Protein AF-A0A520IIY2-F1 (afdb_monomer)

Sequence (172 aa):
MENFNKNSLKAAVAKYGPLHSDGKTDAEVKAELAKDERGFTAEQIDEIYAAIVTPEVEDPKQEQPQGSETPDWVQTLLDSNAAVLESNQQVVEALEDLKSFADERSTSQSNSGELKVEVQLIDEDEDYEVAPGKSFRDPLDFTKEYTEGDDVTHLGVIKLQSLLNSGLIVES

Structure (mmCIF, N/CA/C/O backbone):
data_AF-A0A520IIY2-F1
#
_entry.id   AF-A0A520IIY2-F1
#
loop_
_atom_site.group_PDB
_atom_site.id
_atom_site.type_symbol
_atom_site.label_atom_id
_atom_site.label_alt_id
_atom_site.label_comp_id
_atom_site.label_asym_id
_atom_site.label_entity_id
_atom_site.label_seq_id
_atom_site.pdbx_PDB_ins_code
_atom_site.Cartn_x
_atom_site.Cartn_y
_atom_site.Cartn_z
_atom_site.occupancy
_atom_site.B_iso_or_equiv
_atom_site.auth_seq_id
_atom_site.auth_comp_id
_atom_site.auth_asym_id
_atom_site.auth_atom_id
_atom_site.pdbx_PDB_model_num
ATOM 1 N N . MET A 1 1 ? 34.110 0.101 -49.193 1.00 46.69 1 MET A N 1
ATOM 2 C CA . MET A 1 1 ? 33.128 0.292 -48.113 1.00 46.69 1 MET A CA 1
ATOM 3 C C . MET A 1 1 ? 31.875 0.812 -48.775 1.00 46.69 1 MET A C 1
ATOM 5 O O . MET A 1 1 ? 31.871 1.945 -49.242 1.00 46.69 1 MET A O 1
ATOM 9 N N . GLU A 1 2 ? 30.898 -0.064 -48.987 1.00 48.69 2 GLU A N 1
ATOM 10 C CA . GLU A 1 2 ? 29.601 0.350 -49.515 1.00 48.69 2 GLU A CA 1
ATOM 11 C C . GLU A 1 2 ? 28.935 1.228 -48.460 1.00 48.69 2 GLU A C 1
ATOM 13 O O . GLU A 1 2 ? 28.815 0.831 -47.306 1.00 48.69 2 GLU A O 1
ATOM 18 N N . ASN A 1 3 ? 28.571 2.450 -48.847 1.00 52.53 3 ASN A N 1
ATOM 19 C CA . ASN A 1 3 ? 27.834 3.362 -47.988 1.00 52.53 3 ASN A CA 1
ATOM 20 C C . ASN A 1 3 ? 26.483 2.722 -47.670 1.00 52.53 3 ASN A C 1
ATOM 22 O O . ASN A 1 3 ? 25.561 2.776 -48.489 1.00 52.53 3 ASN A O 1
ATOM 26 N N . PHE A 1 4 ? 26.376 2.100 -46.498 1.00 64.44 4 PHE A N 1
ATOM 27 C CA . PHE A 1 4 ? 25.103 1.656 -45.970 1.00 64.44 4 PHE A CA 1
ATOM 28 C C . PHE A 1 4 ? 24.199 2.886 -45.861 1.00 64.44 4 PHE A C 1
ATOM 30 O O . PHE A 1 4 ? 24.488 3.855 -45.160 1.00 64.44 4 PHE A O 1
ATOM 37 N N . ASN A 1 5 ? 23.158 2.922 -46.690 1.00 71.44 5 ASN A N 1
ATOM 38 C CA . ASN A 1 5 ? 22.312 4.099 -46.795 1.00 71.44 5 ASN A CA 1
ATOM 39 C C . ASN A 1 5 ? 21.520 4.249 -45.490 1.00 71.44 5 ASN A C 1
ATOM 41 O O . ASN A 1 5 ? 20.848 3.306 -45.073 1.00 71.44 5 ASN A O 1
ATOM 45 N N . LYS A 1 6 ? 21.523 5.446 -44.893 1.00 68.56 6 LYS A N 1
ATOM 46 C CA . LYS A 1 6 ? 20.726 5.783 -43.700 1.00 68.56 6 LYS A CA 1
ATOM 47 C C . LYS A 1 6 ? 19.247 5.395 -43.839 1.00 68.56 6 LYS A C 1
ATOM 49 O O . LYS A 1 6 ? 18.603 5.008 -42.868 1.00 68.56 6 LYS A O 1
ATOM 54 N N . ASN A 1 7 ? 18.711 5.428 -45.060 1.00 71.12 7 ASN A N 1
ATOM 55 C CA . ASN A 1 7 ? 17.344 4.983 -45.338 1.00 71.12 7 ASN A CA 1
ATOM 56 C C . ASN A 1 7 ? 17.162 3.463 -45.169 1.00 71.12 7 ASN A C 1
ATOM 58 O O . ASN A 1 7 ? 16.102 3.018 -44.730 1.00 71.12 7 ASN A O 1
ATOM 62 N N . SER A 1 8 ? 18.183 2.667 -45.494 1.00 74.44 8 SER A N 1
ATOM 63 C CA . SER A 1 8 ? 18.189 1.215 -45.291 1.00 74.44 8 SER A CA 1
ATOM 64 C C . SER A 1 8 ? 18.313 0.859 -43.811 1.00 74.44 8 SER A C 1
ATOM 66 O O . SER A 1 8 ? 17.563 -0.008 -43.362 1.00 74.44 8 SER A O 1
ATOM 68 N N . LEU A 1 9 ? 19.164 1.576 -43.060 1.00 76.38 9 LEU A N 1
ATOM 69 C CA . LEU A 1 9 ? 19.280 1.465 -41.599 1.00 76.38 9 LEU A CA 1
ATOM 70 C C . LEU A 1 9 ? 17.924 1.720 -40.939 1.00 76.38 9 LEU A C 1
ATOM 72 O O . LEU A 1 9 ? 17.380 0.849 -40.272 1.00 76.38 9 LEU A O 1
ATOM 76 N N . LYS A 1 10 ? 17.310 2.874 -41.221 1.00 74.44 10 LYS A N 1
ATOM 77 C CA . LYS A 1 10 ? 16.026 3.272 -40.629 1.00 74.44 10 LYS A CA 1
ATOM 78 C C . LYS A 1 10 ? 14.889 2.304 -40.962 1.00 74.44 10 LYS A C 1
ATOM 80 O O . LYS A 1 10 ? 14.068 1.999 -40.102 1.00 74.44 10 LYS A O 1
ATOM 85 N N . ALA A 1 11 ? 14.839 1.800 -42.196 1.00 78.06 11 ALA A N 1
ATOM 86 C CA . ALA A 1 11 ? 13.840 0.814 -42.602 1.00 78.06 11 ALA A CA 1
ATOM 87 C C . ALA A 1 11 ? 14.026 -0.535 -41.887 1.00 78.06 11 ALA A C 1
ATOM 89 O O . ALA A 1 11 ? 13.039 -1.169 -41.521 1.00 78.06 11 ALA A O 1
ATOM 90 N N . ALA A 1 12 ? 15.273 -0.968 -41.681 1.00 77.50 12 ALA A N 1
ATOM 91 C CA . ALA A 1 12 ? 15.566 -2.188 -40.940 1.00 77.50 12 ALA A CA 1
ATOM 92 C C . ALA A 1 12 ? 15.258 -2.011 -39.444 1.00 77.50 12 ALA A C 1
ATOM 94 O O . ALA A 1 12 ? 14.525 -2.815 -38.880 1.00 77.50 12 ALA A O 1
ATOM 95 N N . VAL A 1 13 ? 15.684 -0.907 -38.828 1.00 77.69 13 VAL A N 1
ATOM 96 C CA . VAL A 1 13 ? 15.350 -0.570 -37.433 1.00 77.69 13 VAL A CA 1
ATOM 97 C C . VAL A 1 13 ? 13.832 -0.532 -37.219 1.00 77.69 13 VAL A C 1
ATOM 99 O O . VAL A 1 13 ? 13.339 -1.080 -36.242 1.00 77.69 13 VAL A O 1
ATOM 102 N N . ALA A 1 14 ? 13.055 0.016 -38.158 1.00 78.38 14 ALA A N 1
ATOM 103 C CA . ALA A 1 14 ? 11.593 0.028 -38.059 1.00 78.38 14 ALA A CA 1
ATOM 104 C C . ALA A 1 14 ? 10.949 -1.370 -38.172 1.00 78.38 14 ALA A C 1
ATOM 106 O O . ALA A 1 14 ? 9.924 -1.625 -37.544 1.00 78.38 14 ALA A O 1
ATOM 107 N N . LYS A 1 15 ? 11.528 -2.275 -38.973 1.00 80.50 15 LYS A N 1
ATOM 108 C CA . LYS A 1 15 ? 11.008 -3.638 -39.184 1.00 80.50 15 LYS A CA 1
ATOM 109 C C . LYS A 1 15 ? 11.391 -4.590 -38.046 1.00 80.50 15 LYS A C 1
ATOM 111 O O . LYS A 1 15 ? 10.580 -5.422 -37.653 1.00 80.50 15 LYS A O 1
ATOM 116 N N . TYR A 1 16 ? 12.611 -4.465 -37.529 1.00 79.25 16 TYR A N 1
ATOM 117 C CA . TYR A 1 16 ? 13.197 -5.380 -36.543 1.00 79.25 16 TYR A CA 1
ATOM 118 C C . TY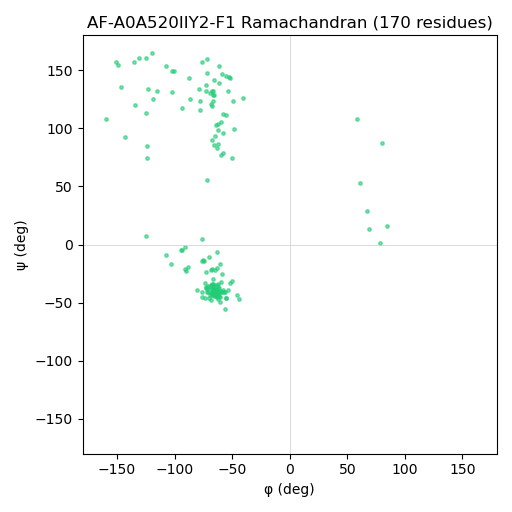R A 1 16 ? 13.200 -4.820 -35.114 1.00 79.25 16 TYR A C 1
ATOM 120 O O . TYR A 1 16 ? 13.309 -5.588 -34.164 1.00 79.25 16 TYR A O 1
ATOM 128 N N . GLY A 1 17 ? 13.011 -3.510 -34.940 1.00 76.12 17 GLY A N 1
ATOM 129 C CA . GLY A 1 17 ? 12.886 -2.857 -33.635 1.00 76.12 17 GLY A CA 1
ATOM 130 C C . GLY A 1 17 ? 11.782 -3.441 -32.749 1.00 76.12 17 GLY A C 1
ATOM 131 O O . GLY A 1 17 ? 12.067 -3.766 -31.597 1.00 76.12 17 GLY A O 1
ATOM 132 N N . PRO A 1 18 ? 10.562 -3.687 -33.272 1.00 79.19 18 PRO A N 1
ATOM 133 C CA . PRO A 1 18 ? 9.506 -4.335 -32.498 1.00 79.19 18 PRO A CA 1
ATOM 134 C C . PRO A 1 18 ? 9.889 -5.730 -31.994 1.00 79.19 18 PRO A C 1
ATOM 136 O O . PRO A 1 18 ? 9.506 -6.092 -30.893 1.00 79.19 18 PRO A O 1
ATOM 139 N N . LEU A 1 19 ? 10.709 -6.490 -32.732 1.00 79.12 19 LEU A N 1
ATOM 140 C CA . LEU A 1 19 ? 11.134 -7.827 -32.298 1.00 79.12 19 LEU A CA 1
ATOM 141 C C . LEU A 1 19 ? 12.012 -7.781 -31.043 1.00 79.12 19 LE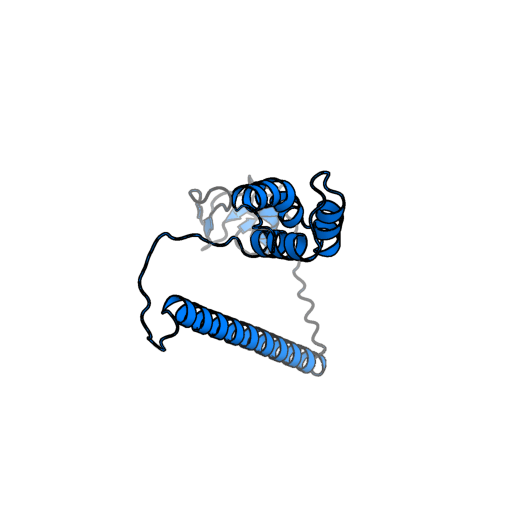U A C 1
ATOM 143 O O . LEU A 1 19 ? 11.922 -8.677 -30.210 1.00 79.12 19 LEU A O 1
ATOM 147 N N . HIS A 1 20 ? 12.837 -6.742 -30.904 1.00 75.06 20 HIS A N 1
ATOM 148 C CA . HIS A 1 20 ? 13.604 -6.505 -29.683 1.00 75.06 20 HIS A CA 1
ATOM 149 C C . HIS A 1 20 ? 12.688 -6.047 -28.532 1.00 75.06 20 HIS A C 1
ATOM 151 O O . HIS A 1 20 ? 12.824 -6.522 -27.408 1.00 75.06 20 HIS A O 1
ATOM 157 N N . SER A 1 21 ? 11.703 -5.182 -28.807 1.00 70.88 21 SER A N 1
ATOM 158 C CA . SER A 1 21 ? 10.702 -4.750 -27.815 1.00 70.88 21 SER A CA 1
ATOM 159 C C . SER A 1 21 ? 9.761 -5.871 -27.350 1.00 70.88 21 SER A C 1
ATOM 161 O O . SER A 1 21 ? 9.334 -5.860 -26.200 1.00 70.88 21 SER A O 1
ATOM 163 N N . ASP A 1 22 ? 9.495 -6.862 -28.203 1.00 73.12 22 ASP A N 1
ATOM 164 C CA . ASP A 1 22 ? 8.697 -8.059 -27.903 1.00 73.12 22 ASP A CA 1
ATOM 165 C C . ASP A 1 22 ? 9.465 -9.101 -27.059 1.00 73.12 22 ASP A C 1
ATOM 167 O O . ASP A 1 22 ? 8.960 -10.193 -26.795 1.00 73.12 22 ASP A O 1
ATOM 171 N N . GLY A 1 23 ? 10.691 -8.783 -26.622 1.00 68.62 23 GLY A N 1
ATOM 172 C CA . GLY A 1 23 ? 11.484 -9.612 -25.712 1.00 68.62 23 GLY A CA 1
ATOM 173 C C . GLY A 1 23 ? 12.297 -10.716 -26.388 1.00 68.62 23 GLY A C 1
ATOM 174 O O . GLY A 1 23 ? 12.760 -11.628 -25.698 1.00 68.62 23 GLY A O 1
ATOM 175 N N . LYS A 1 24 ? 12.492 -10.663 -27.715 1.00 77.06 24 LYS A N 1
ATOM 176 C CA . LYS A 1 24 ? 13.414 -11.584 -28.394 1.00 77.06 24 LYS A CA 1
ATOM 177 C C . LYS A 1 24 ? 14.866 -11.245 -28.084 1.00 77.06 24 LYS A C 1
ATOM 179 O O . LYS A 1 24 ? 15.241 -10.086 -27.915 1.00 77.06 24 LYS A O 1
ATOM 184 N N . THR A 1 25 ? 15.690 -12.282 -28.040 1.00 75.50 25 THR A N 1
ATOM 185 C CA . THR A 1 25 ? 17.110 -12.171 -27.698 1.00 75.50 25 THR A CA 1
ATOM 186 C C . THR A 1 25 ? 17.941 -11.609 -28.858 1.00 75.50 25 THR A C 1
ATOM 188 O O . THR A 1 25 ? 17.570 -11.743 -30.025 1.00 75.50 25 THR A O 1
ATOM 191 N N . ASP A 1 26 ? 19.105 -11.024 -28.546 1.00 74.25 26 ASP A N 1
ATOM 192 C CA . ASP A 1 26 ? 20.093 -10.512 -29.521 1.00 74.25 26 ASP A CA 1
ATOM 193 C C . ASP A 1 26 ? 20.331 -11.487 -30.687 1.00 74.25 26 ASP A C 1
ATOM 195 O O . ASP A 1 26 ? 20.266 -11.127 -31.863 1.00 74.25 26 ASP A O 1
ATOM 199 N N . ALA A 1 27 ? 20.522 -12.765 -30.353 1.00 77.38 27 ALA A N 1
ATOM 200 C CA . ALA A 1 27 ? 20.777 -13.822 -31.322 1.00 77.38 27 ALA A CA 1
ATOM 201 C C . ALA A 1 27 ? 19.605 -14.036 -32.294 1.00 77.38 27 ALA A C 1
ATOM 203 O O . ALA A 1 27 ? 19.826 -14.331 -33.467 1.00 77.38 27 ALA A O 1
ATOM 204 N N . GLU A 1 28 ? 18.365 -13.870 -31.835 1.00 78.69 28 GLU A N 1
ATOM 205 C CA . GLU A 1 28 ? 17.172 -14.038 -32.665 1.00 78.69 28 GLU A CA 1
ATOM 206 C C . GLU A 1 28 ? 16.960 -12.842 -33.592 1.00 78.69 28 GLU A C 1
ATOM 208 O O . GLU A 1 28 ? 16.658 -13.032 -34.768 1.00 78.69 28 GLU A O 1
ATOM 213 N N . VAL A 1 29 ? 17.176 -11.617 -33.102 1.00 78.50 29 VAL A N 1
ATOM 214 C CA . VAL A 1 29 ? 17.070 -10.403 -33.928 1.00 78.50 29 VAL A CA 1
ATOM 215 C C . VAL A 1 29 ? 18.155 -10.397 -35.010 1.00 78.50 29 VAL A C 1
ATOM 217 O O . VAL A 1 29 ? 17.854 -10.155 -36.179 1.00 78.50 29 VAL A O 1
ATOM 220 N N . LYS A 1 30 ? 19.397 -10.760 -34.665 1.00 78.94 30 LYS A N 1
ATOM 221 C CA . LYS A 1 30 ? 20.500 -10.891 -35.631 1.00 78.94 30 LYS A CA 1
ATOM 222 C C . LYS A 1 30 ? 20.290 -12.033 -36.623 1.00 78.94 30 LYS A C 1
ATOM 224 O O . LYS A 1 30 ? 20.596 -11.875 -37.802 1.00 78.94 30 LYS A O 1
ATOM 229 N N . ALA A 1 31 ? 19.731 -13.164 -36.188 1.00 80.25 31 ALA A N 1
ATOM 230 C CA . ALA A 1 31 ? 19.402 -14.272 -37.085 1.00 80.25 31 ALA A CA 1
ATOM 231 C C . ALA A 1 31 ? 18.281 -13.915 -38.074 1.00 80.25 31 ALA A C 1
ATOM 233 O O . ALA A 1 31 ? 18.315 -14.361 -39.219 1.00 80.25 31 ALA A O 1
ATOM 234 N N . GLU A 1 32 ? 17.302 -13.109 -37.660 1.00 79.06 32 GLU A N 1
ATOM 235 C CA . GLU A 1 32 ? 16.240 -12.610 -38.540 1.00 79.06 32 GLU A CA 1
ATOM 236 C C . GLU A 1 32 ? 16.738 -11.518 -39.501 1.00 79.06 32 GLU A C 1
ATOM 238 O O . GLU A 1 32 ? 16.312 -11.477 -40.656 1.00 79.06 32 GLU A O 1
ATOM 243 N N . LEU A 1 33 ? 17.697 -10.689 -39.077 1.00 80.19 33 LEU A N 1
ATOM 244 C CA . LEU A 1 33 ? 18.401 -9.748 -39.954 1.00 80.19 33 LEU A CA 1
ATOM 245 C C . LEU A 1 33 ? 19.274 -10.475 -40.993 1.00 80.19 33 LEU A C 1
ATOM 247 O O . LEU A 1 33 ? 19.285 -10.092 -42.160 1.00 80.19 33 LEU A O 1
ATOM 251 N N . ALA A 1 34 ? 19.945 -11.564 -40.604 1.00 79.00 34 ALA A N 1
ATOM 252 C CA . ALA A 1 34 ? 20.769 -12.385 -41.497 1.00 79.00 34 ALA A CA 1
ATOM 253 C C . ALA A 1 34 ? 19.961 -13.154 -42.560 1.00 79.00 34 ALA A C 1
ATOM 255 O O . ALA A 1 34 ? 20.515 -13.565 -43.578 1.00 79.00 34 ALA A O 1
ATOM 256 N N . LYS A 1 35 ? 18.660 -13.366 -42.325 1.00 78.00 35 LYS A N 1
ATOM 257 C CA . LYS A 1 35 ? 17.737 -14.023 -43.264 1.00 78.00 35 LYS A CA 1
ATOM 258 C C . LYS A 1 35 ? 16.989 -13.042 -44.170 1.00 78.00 35 LYS A C 1
ATOM 260 O O . LYS A 1 35 ? 16.229 -13.494 -45.025 1.00 78.00 35 LYS A O 1
ATOM 265 N N . ASP A 1 36 ? 17.147 -11.732 -43.977 1.00 76.25 36 ASP A N 1
ATOM 266 C CA . ASP A 1 36 ? 16.425 -10.740 -44.774 1.00 76.25 36 ASP A CA 1
ATOM 267 C C . ASP A 1 36 ? 16.857 -10.791 -46.247 1.00 76.25 36 ASP A C 1
ATOM 269 O O . ASP A 1 36 ? 18.036 -10.947 -46.570 1.00 76.25 36 ASP A O 1
ATOM 273 N N . GLU A 1 37 ? 15.896 -10.609 -47.154 1.00 69.62 37 GLU A N 1
ATOM 274 C CA . GLU A 1 37 ? 16.110 -10.652 -48.607 1.00 69.62 37 GLU A CA 1
ATOM 275 C C . GLU A 1 37 ? 17.099 -9.583 -49.105 1.00 69.62 37 GLU A C 1
ATOM 277 O O . GLU A 1 37 ? 17.623 -9.691 -50.214 1.00 69.62 37 GLU A O 1
ATOM 282 N N . ARG A 1 38 ? 17.381 -8.557 -48.289 1.00 68.38 38 ARG A N 1
ATOM 283 C CA . ARG A 1 38 ? 18.388 -7.526 -48.573 1.00 68.38 38 ARG A CA 1
ATOM 284 C C . ARG A 1 38 ? 19.828 -8.001 -48.384 1.00 68.38 38 ARG A C 1
ATOM 286 O O . ARG A 1 38 ? 20.724 -7.303 -48.849 1.00 68.38 38 ARG A O 1
ATOM 293 N N . GLY A 1 39 ? 20.054 -9.150 -47.740 1.00 70.06 39 GLY A N 1
ATOM 294 C CA . GLY A 1 39 ? 21.378 -9.763 -47.605 1.00 70.06 39 GLY A CA 1
ATOM 295 C C . GLY A 1 39 ? 22.385 -8.890 -46.853 1.00 70.06 39 GLY A C 1
ATOM 296 O O . GLY A 1 39 ? 23.466 -8.620 -47.374 1.00 70.06 39 GLY A O 1
ATOM 297 N N . PHE A 1 40 ? 22.025 -8.424 -45.654 1.00 78.44 40 PHE A N 1
ATOM 298 C CA . PHE A 1 40 ? 22.900 -7.576 -44.841 1.00 78.44 40 PHE A CA 1
ATOM 299 C C . PHE A 1 40 ? 24.205 -8.294 -44.465 1.00 78.44 40 PHE A C 1
ATOM 301 O O . PHE A 1 40 ? 24.205 -9.477 -44.117 1.00 78.44 40 PHE A O 1
ATOM 308 N N . THR A 1 41 ? 25.327 -7.574 -44.511 1.00 78.38 41 THR A N 1
ATOM 309 C CA . THR A 1 41 ? 26.613 -8.089 -44.016 1.00 78.38 41 THR A CA 1
ATOM 310 C C . THR A 1 41 ? 26.613 -8.147 -42.486 1.00 78.38 41 THR A C 1
ATOM 312 O O . THR A 1 41 ? 25.848 -7.439 -41.838 1.00 78.38 41 THR A O 1
ATOM 315 N N . ALA A 1 42 ? 27.491 -8.957 -41.883 1.00 77.00 42 ALA A N 1
ATOM 316 C CA . ALA A 1 42 ? 27.595 -9.053 -40.420 1.00 77.00 42 ALA A CA 1
ATOM 317 C C . ALA A 1 42 ? 27.788 -7.675 -39.748 1.00 77.00 42 ALA A C 1
ATOM 319 O O . ALA A 1 42 ? 27.145 -7.381 -38.747 1.00 77.00 42 ALA A O 1
ATOM 320 N N . GLU A 1 43 ? 28.583 -6.802 -40.371 1.00 77.00 43 GLU A N 1
ATOM 321 C CA . GLU A 1 43 ? 28.829 -5.425 -39.920 1.00 77.00 43 GLU A CA 1
ATOM 322 C C . GLU A 1 43 ? 27.554 -4.563 -39.956 1.00 77.00 43 GLU A C 1
ATOM 324 O O . GLU A 1 43 ? 27.286 -3.814 -39.022 1.00 77.00 43 GLU A O 1
ATOM 329 N N . GLN A 1 44 ? 26.727 -4.707 -40.997 1.00 77.75 44 GLN A N 1
ATOM 330 C CA . GLN A 1 44 ? 25.450 -3.993 -41.116 1.00 77.75 44 GLN A CA 1
ATOM 331 C C . GLN A 1 44 ? 24.408 -4.515 -40.127 1.00 77.75 44 GLN A C 1
ATOM 333 O O . GLN A 1 44 ? 23.599 -3.745 -39.621 1.00 77.75 44 GLN A O 1
ATOM 338 N N . ILE A 1 45 ? 24.410 -5.820 -39.852 1.00 80.06 45 ILE A N 1
ATOM 339 C CA . ILE A 1 45 ? 23.522 -6.433 -38.860 1.00 80.06 45 ILE A CA 1
ATOM 340 C C . ILE A 1 45 ? 23.840 -5.885 -37.470 1.00 80.06 45 ILE A C 1
ATOM 342 O O . ILE A 1 45 ? 22.919 -5.510 -36.746 1.00 80.06 45 ILE A O 1
ATOM 346 N N . ASP A 1 46 ? 25.125 -5.791 -37.126 1.00 78.56 46 ASP A N 1
ATOM 347 C CA . ASP A 1 46 ? 25.563 -5.205 -35.863 1.00 78.56 46 ASP A CA 1
ATOM 348 C C . ASP A 1 46 ? 25.225 -3.708 -35.783 1.00 78.56 46 ASP A C 1
ATOM 350 O O . ASP A 1 46 ? 24.772 -3.253 -34.736 1.00 78.56 46 ASP A O 1
ATOM 354 N N . GLU A 1 47 ? 25.346 -2.953 -36.881 1.00 79.06 47 GLU A N 1
ATOM 355 C CA . GLU A 1 47 ? 24.960 -1.533 -36.946 1.00 79.06 47 GLU A CA 1
ATOM 356 C C . GLU A 1 47 ? 23.440 -1.328 -36.790 1.00 79.06 47 GLU A C 1
ATOM 358 O O . GLU A 1 47 ? 22.994 -0.480 -36.016 1.00 79.06 47 GLU A O 1
ATOM 363 N N . ILE A 1 48 ? 22.621 -2.147 -37.461 1.00 79.06 48 ILE A N 1
ATOM 364 C CA . ILE A 1 48 ? 21.156 -2.129 -37.322 1.00 79.06 48 ILE A CA 1
ATOM 365 C C . ILE A 1 48 ? 20.750 -2.519 -35.901 1.00 79.06 48 ILE A C 1
ATOM 367 O O . ILE A 1 48 ? 19.884 -1.874 -35.313 1.00 79.06 48 ILE A O 1
ATOM 371 N N . TYR A 1 49 ? 21.364 -3.561 -35.339 1.00 78.00 49 TYR A N 1
ATOM 372 C CA . TYR A 1 49 ? 21.081 -3.995 -33.978 1.00 78.00 49 TYR A CA 1
ATOM 373 C C . TYR A 1 49 ? 21.487 -2.929 -32.954 1.00 78.00 49 TYR A C 1
ATOM 375 O O . TYR A 1 49 ? 20.698 -2.600 -32.069 1.00 78.00 49 TYR A O 1
ATOM 383 N N . ALA A 1 50 ? 22.663 -2.318 -33.115 1.00 79.38 50 ALA A N 1
ATOM 384 C CA . ALA A 1 50 ? 23.109 -1.208 -32.280 1.00 79.38 50 ALA A CA 1
ATOM 385 C C . ALA A 1 50 ? 22.130 -0.027 -32.335 1.00 79.38 50 ALA A C 1
ATOM 387 O O . ALA A 1 50 ? 21.831 0.539 -31.285 1.00 79.38 50 ALA A O 1
ATOM 388 N N . ALA A 1 51 ? 21.573 0.282 -33.512 1.00 76.56 51 ALA A N 1
ATOM 389 C CA . ALA A 1 51 ? 20.557 1.320 -33.694 1.00 76.56 51 ALA A CA 1
ATOM 390 C C . ALA A 1 51 ? 19.164 0.944 -33.142 1.00 76.56 51 ALA A C 1
ATOM 392 O O . ALA A 1 51 ? 18.367 1.828 -32.833 1.00 76.56 51 ALA A O 1
ATOM 393 N N . ILE A 1 52 ? 18.845 -0.350 -33.012 1.00 76.62 52 ILE A N 1
ATOM 394 C CA . ILE A 1 52 ? 17.619 -0.837 -32.353 1.00 76.62 52 ILE A CA 1
ATOM 395 C C . ILE A 1 52 ? 17.745 -0.740 -30.828 1.00 76.62 52 ILE A C 1
ATOM 397 O O . ILE A 1 52 ? 16.815 -0.286 -30.164 1.00 76.62 52 ILE A O 1
ATOM 401 N N . VAL A 1 53 ? 18.885 -1.169 -30.275 1.00 75.00 53 VAL A N 1
ATOM 402 C CA . VAL A 1 53 ? 19.164 -1.143 -28.827 1.00 75.00 53 VAL A CA 1
ATOM 403 C C . VAL A 1 53 ? 19.426 0.280 -28.336 1.00 75.00 53 VAL A C 1
ATOM 405 O O . VAL A 1 53 ? 19.008 0.658 -27.244 1.00 75.00 53 VAL A O 1
ATOM 408 N N . THR A 1 54 ? 20.093 1.074 -29.167 1.00 66.75 54 THR A N 1
ATOM 409 C CA . THR A 1 54 ? 20.476 2.459 -28.904 1.00 66.75 54 THR A CA 1
ATOM 410 C C . THR A 1 54 ? 19.895 3.293 -30.039 1.00 66.75 54 THR A C 1
ATOM 412 O O . THR A 1 54 ? 20.580 3.512 -31.038 1.00 66.75 54 THR A O 1
ATOM 415 N N . PRO A 1 55 ? 18.618 3.714 -29.962 1.00 57.94 55 PRO A N 1
ATOM 416 C CA . PRO A 1 55 ? 18.062 4.605 -30.966 1.00 57.94 55 PRO A CA 1
ATOM 417 C C . PRO A 1 55 ? 18.896 5.883 -30.955 1.00 57.94 55 PRO A C 1
ATOM 419 O O . PRO A 1 55 ? 18.840 6.672 -30.013 1.00 57.94 55 PRO A O 1
ATOM 422 N N . GLU A 1 56 ? 19.730 6.037 -31.979 1.00 49.97 56 GLU A N 1
ATOM 423 C CA . GLU A 1 56 ? 20.569 7.207 -32.169 1.00 49.97 56 GLU A CA 1
ATOM 424 C C . GLU A 1 56 ? 19.624 8.403 -32.331 1.00 49.97 56 GLU A C 1
ATOM 426 O O . GLU A 1 56 ? 18.936 8.562 -33.344 1.00 49.97 56 GLU A O 1
ATOM 431 N N . VAL A 1 57 ? 19.508 9.199 -31.268 1.00 45.12 57 VAL A N 1
ATOM 432 C CA . VAL A 1 57 ? 18.817 10.483 -31.287 1.00 45.12 57 VAL A CA 1
ATOM 433 C C . VAL A 1 57 ? 19.667 11.391 -32.172 1.00 45.12 57 VAL A C 1
ATOM 435 O O . VAL A 1 57 ? 20.615 12.017 -31.706 1.00 45.12 57 VAL A O 1
ATOM 438 N N . GLU A 1 58 ? 19.384 11.414 -33.479 1.00 45.56 58 GLU A N 1
ATOM 439 C CA . GLU A 1 58 ? 19.888 12.462 -34.370 1.00 45.56 58 GLU A CA 1
ATOM 440 C C . GLU A 1 58 ? 19.248 13.794 -33.935 1.00 45.56 58 GLU A C 1
ATOM 442 O O . GLU A 1 58 ? 18.220 14.212 -34.470 1.00 45.56 58 GLU A O 1
ATOM 447 N N . ASP A 1 59 ? 19.853 14.469 -32.957 1.00 39.84 59 ASP A N 1
ATOM 448 C CA . ASP A 1 59 ? 19.630 15.894 -32.724 1.00 39.84 59 ASP A CA 1
ATOM 449 C C . ASP A 1 59 ? 20.450 16.692 -33.760 1.00 39.84 59 ASP A C 1
ATOM 451 O O . ASP A 1 59 ? 21.669 16.502 -33.884 1.00 39.84 59 ASP A O 1
ATOM 455 N N . PRO A 1 60 ? 19.835 17.578 -34.565 1.00 49.62 60 PRO A N 1
ATOM 456 C CA . PRO A 1 60 ? 20.561 18.341 -35.561 1.00 49.62 60 PRO A CA 1
ATOM 457 C C . PRO A 1 60 ? 21.296 19.501 -34.879 1.00 49.62 60 PRO A C 1
ATOM 459 O O . PRO A 1 60 ? 20.668 20.444 -34.416 1.00 49.62 60 PRO A O 1
ATOM 462 N N . LYS A 1 61 ? 22.636 19.474 -34.934 1.00 53.31 61 LYS A N 1
ATOM 463 C CA . LYS A 1 61 ? 23.561 20.557 -34.539 1.00 53.31 61 LYS A CA 1
ATOM 464 C C . LYS A 1 61 ? 23.433 21.024 -33.084 1.00 53.31 61 LYS A C 1
ATOM 466 O O . LYS A 1 61 ? 22.616 21.888 -32.789 1.00 53.31 61 LYS A O 1
ATOM 471 N N . GLN A 1 62 ? 24.419 20.682 -32.259 1.00 38.75 62 GLN A N 1
ATOM 472 C CA . GLN A 1 62 ? 24.942 21.637 -31.283 1.00 38.75 62 GLN A CA 1
ATOM 473 C C . GLN A 1 62 ? 26.438 21.415 -31.061 1.00 38.75 62 GLN A C 1
ATOM 475 O O . GLN A 1 62 ? 26.940 20.294 -31.042 1.00 38.75 62 GLN A O 1
ATOM 480 N N . GLU A 1 63 ? 27.144 22.537 -31.040 1.00 45.69 63 GLU A N 1
ATOM 481 C CA . GLU A 1 63 ? 28.583 22.684 -30.888 1.00 45.69 63 GLU A CA 1
ATOM 482 C C . GLU A 1 63 ? 29.073 21.985 -29.612 1.00 45.69 63 GLU A C 1
ATOM 484 O O . GLU A 1 63 ? 28.383 21.976 -28.595 1.00 45.69 63 GLU A O 1
ATOM 489 N N . GLN A 1 64 ? 30.276 21.408 -29.661 1.00 50.34 64 GLN A N 1
ATOM 490 C CA . GLN A 1 64 ? 30.956 20.920 -28.461 1.00 50.34 64 GLN A CA 1
ATOM 491 C C . GLN A 1 64 ? 31.038 22.028 -27.402 1.00 50.34 64 GLN A C 1
ATOM 493 O O . GLN A 1 64 ? 31.424 23.153 -27.729 1.00 50.34 64 GLN A O 1
ATOM 498 N N . PRO A 1 65 ? 30.918 21.659 -26.121 1.00 41.44 65 PRO A N 1
ATOM 499 C CA . PRO A 1 65 ? 31.848 22.185 -25.149 1.00 41.44 65 PRO A CA 1
ATOM 500 C C . PRO A 1 65 ? 32.626 21.039 -24.508 1.00 41.44 65 PRO A C 1
ATOM 502 O O . PRO A 1 65 ? 32.080 20.093 -23.945 1.00 41.44 65 PRO A O 1
ATOM 505 N N . GLN A 1 66 ? 33.948 21.164 -24.582 1.00 48.22 66 GLN A N 1
ATOM 506 C CA . GLN A 1 66 ? 34.823 20.622 -23.558 1.00 48.22 66 GLN A CA 1
ATOM 507 C C . GLN A 1 66 ? 34.382 21.211 -22.212 1.00 48.22 66 GLN A C 1
ATOM 509 O O . GLN A 1 66 ? 34.529 22.407 -21.978 1.00 48.22 66 GLN A O 1
ATOM 514 N N . GLY A 1 67 ? 33.838 20.370 -21.344 1.00 39.12 67 GLY A N 1
ATOM 515 C CA . GLY A 1 67 ? 33.521 20.690 -19.962 1.00 39.12 67 GLY A CA 1
ATOM 516 C C . GLY A 1 67 ? 33.408 19.375 -19.216 1.00 39.12 67 GLY A C 1
ATOM 517 O O . GLY A 1 67 ? 32.507 18.587 -19.473 1.00 39.12 67 GLY A O 1
ATOM 518 N N . SER A 1 68 ? 34.389 19.091 -18.369 1.00 55.19 68 SER A N 1
ATOM 519 C CA . SER A 1 68 ? 34.470 17.913 -17.510 1.00 55.19 68 SER A CA 1
ATOM 520 C C . SER A 1 68 ? 33.463 17.996 -16.361 1.00 55.19 68 SER A C 1
ATOM 522 O O . SER A 1 68 ? 33.849 17.954 -15.196 1.00 55.19 68 SER A O 1
ATOM 524 N N . GLU A 1 69 ? 32.190 18.167 -16.680 1.00 58.06 69 GLU A N 1
ATOM 525 C CA . GLU A 1 69 ? 31.120 18.204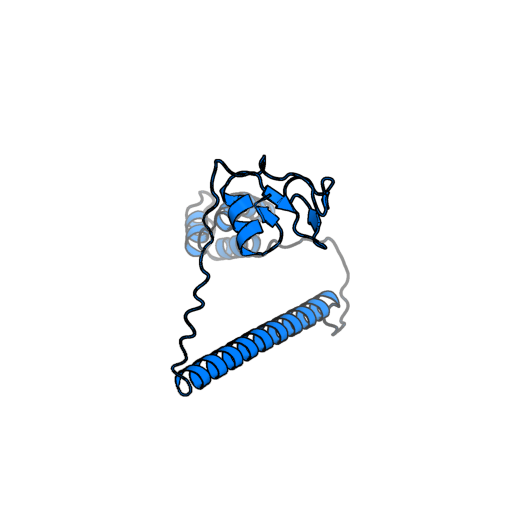 -15.698 1.00 58.06 69 GLU A CA 1
ATOM 526 C C . GLU A 1 69 ? 30.105 17.149 -16.109 1.00 58.06 69 GLU A C 1
ATOM 528 O O . GLU A 1 69 ? 29.505 17.203 -17.184 1.00 58.06 69 GLU A O 1
ATOM 533 N N . THR A 1 70 ? 29.990 16.117 -15.274 1.00 68.44 70 THR A N 1
ATOM 534 C CA . THR A 1 70 ? 28.879 15.177 -15.330 1.00 68.44 70 THR A CA 1
ATOM 535 C C . THR A 1 70 ? 27.600 16.011 -15.367 1.00 68.44 70 THR A C 1
ATOM 537 O O . THR A 1 70 ? 27.419 16.834 -14.471 1.00 68.44 70 THR A O 1
ATOM 540 N N . PRO A 1 71 ? 26.734 15.849 -16.382 1.00 82.50 71 PRO A N 1
ATOM 541 C CA . PRO A 1 71 ? 25.497 16.613 -16.452 1.00 82.50 71 PRO A CA 1
ATOM 542 C C . PRO A 1 71 ? 24.713 16.499 -15.141 1.00 82.50 71 PRO A C 1
ATOM 544 O O . PRO A 1 71 ? 24.672 15.416 -14.555 1.00 82.50 71 PRO A O 1
ATOM 547 N N . ASP A 1 72 ? 24.048 17.571 -14.706 1.00 77.44 72 ASP A N 1
ATOM 548 C CA . ASP A 1 72 ? 23.320 17.604 -13.425 1.00 77.44 72 ASP A CA 1
ATOM 549 C C . ASP A 1 72 ? 22.335 16.439 -13.262 1.00 77.44 72 ASP A C 1
ATOM 551 O O . ASP A 1 72 ? 22.147 15.912 -12.166 1.00 77.44 72 ASP A O 1
ATOM 555 N N . TRP A 1 73 ? 21.732 15.979 -14.363 1.00 82.00 73 TRP A N 1
ATOM 556 C CA . TRP A 1 73 ? 20.841 14.819 -14.357 1.00 82.00 73 TRP A CA 1
ATOM 557 C C . TRP A 1 73 ? 21.574 13.510 -14.029 1.00 82.00 73 TRP A C 1
ATOM 559 O O . TRP A 1 73 ? 21.006 12.653 -13.358 1.00 82.00 73 TRP A O 1
ATOM 569 N N . VAL A 1 74 ? 22.834 13.359 -14.456 1.00 85.62 74 VAL A N 1
ATOM 570 C CA . VAL A 1 74 ? 23.680 12.206 -14.113 1.00 85.62 74 VAL A CA 1
ATOM 571 C C . VAL A 1 74 ? 24.031 12.253 -12.635 1.00 85.62 74 VAL A C 1
ATOM 573 O O . VAL A 1 74 ? 23.922 11.233 -11.962 1.00 85.62 74 VAL A O 1
ATOM 576 N N . GLN A 1 75 ? 24.393 13.427 -12.110 1.00 85.62 75 GLN A N 1
ATOM 577 C CA . GLN A 1 75 ? 24.685 13.578 -10.685 1.00 85.62 75 GLN A CA 1
ATOM 578 C C . GLN A 1 75 ? 23.443 13.292 -9.833 1.00 85.62 75 GLN A C 1
ATOM 580 O O . GLN A 1 75 ? 23.503 12.500 -8.901 1.00 85.62 75 GLN A O 1
ATOM 585 N N . THR A 1 76 ? 22.289 13.828 -10.234 1.00 85.88 76 THR A N 1
ATOM 586 C CA . THR A 1 76 ? 21.000 13.570 -9.575 1.00 85.88 76 THR A CA 1
ATOM 587 C C . THR A 1 76 ? 20.652 12.080 -9.580 1.00 85.88 76 THR A C 1
ATOM 589 O O . THR A 1 76 ? 20.167 11.548 -8.583 1.00 85.88 76 THR A O 1
ATOM 592 N N . LEU A 1 77 ? 20.913 11.379 -10.689 1.00 85.56 77 LEU A N 1
ATOM 593 C CA . LEU A 1 77 ? 20.672 9.941 -10.791 1.00 85.56 77 LEU A CA 1
ATOM 594 C C . LEU A 1 77 ? 21.621 9.139 -9.889 1.00 85.56 77 LEU A C 1
ATOM 596 O O . LEU A 1 77 ? 21.189 8.182 -9.248 1.00 85.56 77 LEU A O 1
ATOM 600 N N . LEU A 1 78 ? 22.897 9.525 -9.819 1.00 87.94 78 LEU A N 1
ATOM 601 C CA . LEU A 1 78 ? 23.876 8.900 -8.928 1.00 87.94 78 LEU A CA 1
ATOM 602 C C . LEU A 1 78 ? 23.496 9.096 -7.458 1.00 87.94 78 LEU A C 1
ATOM 604 O O . LEU A 1 78 ? 23.496 8.124 -6.705 1.00 87.94 78 LEU A O 1
ATOM 608 N N . ASP A 1 79 ? 23.098 10.309 -7.078 1.00 89.44 79 ASP A N 1
ATOM 609 C CA . ASP A 1 79 ? 22.679 10.634 -5.714 1.00 89.44 79 ASP A CA 1
ATOM 610 C C . ASP A 1 79 ? 21.387 9.887 -5.340 1.00 89.44 79 ASP A C 1
ATOM 612 O O . ASP A 1 79 ? 21.287 9.305 -4.259 1.00 89.44 79 ASP A O 1
ATOM 616 N N . SER A 1 80 ? 20.418 9.812 -6.262 1.00 89.06 80 SER A N 1
ATOM 617 C CA . SER A 1 80 ? 19.184 9.042 -6.062 1.00 89.06 80 SER A CA 1
ATOM 618 C C . SER A 1 80 ? 19.464 7.548 -5.905 1.00 89.06 80 SER A C 1
ATOM 620 O O . SER A 1 80 ? 18.869 6.897 -5.048 1.00 89.06 80 SER A O 1
ATOM 622 N N . ASN A 1 81 ? 20.362 6.987 -6.715 1.00 89.62 81 ASN A N 1
ATOM 623 C CA . ASN A 1 81 ? 20.723 5.575 -6.617 1.00 89.62 81 ASN A CA 1
ATOM 624 C C . ASN A 1 81 ? 21.491 5.279 -5.322 1.00 89.62 81 ASN A C 1
ATOM 626 O O . ASN A 1 81 ? 21.245 4.249 -4.696 1.00 89.62 81 ASN A O 1
ATOM 630 N N . ALA A 1 82 ? 22.371 6.185 -4.884 1.00 92.25 82 ALA A N 1
ATOM 631 C CA . ALA A 1 82 ? 23.059 6.073 -3.602 1.00 92.25 82 ALA A CA 1
ATOM 632 C C . ALA A 1 82 ? 22.066 6.070 -2.426 1.00 92.25 82 ALA A C 1
ATOM 634 O O . ALA A 1 82 ? 22.150 5.196 -1.564 1.00 92.25 82 ALA A O 1
ATOM 635 N N . ALA A 1 83 ? 21.072 6.964 -2.442 1.00 90.94 83 ALA A N 1
ATOM 636 C CA . ALA A 1 83 ? 20.027 7.017 -1.419 1.00 90.94 83 ALA A CA 1
ATOM 637 C C . ALA A 1 83 ? 19.167 5.739 -1.376 1.00 90.94 83 ALA A C 1
ATOM 639 O O . ALA A 1 83 ? 18.820 5.253 -0.299 1.00 90.94 83 ALA A O 1
ATOM 640 N N . VAL A 1 84 ? 18.844 5.153 -2.535 1.00 91.50 84 VAL A N 1
ATOM 641 C CA . VAL A 1 84 ? 18.100 3.882 -2.604 1.00 91.50 84 VAL A CA 1
ATOM 642 C C . VAL A 1 84 ? 18.922 2.723 -2.039 1.00 91.50 84 VAL A C 1
ATOM 644 O O . VAL A 1 84 ? 18.383 1.893 -1.310 1.00 91.50 84 VAL A O 1
ATOM 647 N N . LEU A 1 85 ? 20.221 2.660 -2.339 1.00 91.50 85 LEU A N 1
ATOM 648 C CA . LEU A 1 85 ? 21.103 1.633 -1.780 1.00 91.50 85 LEU A CA 1
ATOM 649 C C . LEU A 1 85 ? 21.217 1.753 -0.257 1.00 91.50 85 LEU A C 1
ATOM 651 O O .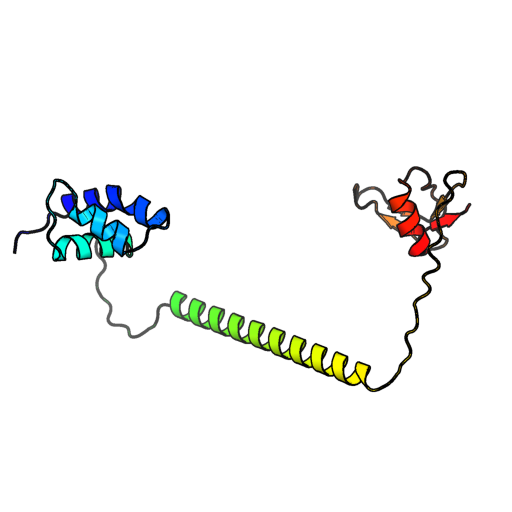 LEU A 1 85 ? 21.129 0.738 0.429 1.00 91.50 85 LEU A O 1
ATOM 655 N N . GLU A 1 86 ? 21.347 2.972 0.268 1.00 92.19 86 GLU A N 1
ATOM 656 C CA . GLU A 1 86 ? 21.370 3.221 1.712 1.00 92.19 86 GLU A CA 1
ATOM 657 C C . GLU A 1 86 ? 20.044 2.824 2.377 1.00 92.19 86 GLU A C 1
ATOM 659 O O . GLU A 1 86 ? 20.042 2.127 3.389 1.00 92.19 86 GLU A O 1
ATOM 664 N N . SER A 1 87 ? 18.905 3.181 1.775 1.00 91.50 87 SER A N 1
ATOM 665 C CA . SER A 1 87 ? 17.589 2.778 2.281 1.00 91.50 87 SER A CA 1
ATOM 666 C C . SER A 1 87 ? 17.415 1.257 2.279 1.00 91.50 87 SER A C 1
ATOM 668 O O . SER A 1 87 ? 16.929 0.693 3.260 1.00 91.50 87 SER A O 1
ATOM 670 N N . ASN A 1 88 ? 17.855 0.575 1.220 1.00 92.19 88 ASN A N 1
ATOM 671 C CA . ASN A 1 88 ? 17.811 -0.884 1.155 1.00 92.19 88 ASN A CA 1
ATOM 672 C C . ASN A 1 88 ? 18.716 -1.523 2.215 1.00 92.19 88 ASN A C 1
ATOM 674 O O . ASN A 1 88 ? 18.315 -2.505 2.835 1.00 92.19 88 ASN A O 1
ATOM 678 N N . GLN A 1 89 ? 19.899 -0.954 2.460 1.00 93.38 89 GLN A N 1
ATOM 679 C CA . GLN A 1 89 ? 20.801 -1.415 3.513 1.00 93.38 89 GLN A CA 1
ATOM 680 C C . GLN A 1 89 ? 20.158 -1.277 4.901 1.00 93.38 89 GLN A C 1
ATOM 682 O O . GLN A 1 89 ? 20.171 -2.234 5.670 1.00 93.38 89 GLN A O 1
ATOM 687 N N . GLN A 1 90 ? 19.503 -0.148 5.190 1.00 91.00 90 GLN A N 1
ATOM 688 C CA . GLN A 1 90 ? 18.776 0.054 6.450 1.00 91.00 90 GLN A CA 1
ATOM 689 C C . GLN A 1 90 ? 17.628 -0.950 6.635 1.00 91.00 90 GLN A C 1
ATOM 691 O O . GLN A 1 90 ? 17.389 -1.422 7.745 1.00 91.00 90 GLN A O 1
ATOM 696 N N . VAL A 1 91 ? 16.916 -1.309 5.560 1.00 91.38 91 VAL A N 1
ATOM 697 C CA . VAL A 1 91 ? 15.866 -2.341 5.614 1.00 91.38 91 VAL A CA 1
ATOM 698 C C . VAL A 1 91 ? 16.460 -3.716 5.913 1.00 91.38 91 VAL A C 1
ATOM 700 O O . VAL A 1 91 ? 15.894 -4.457 6.714 1.00 91.38 91 VAL A O 1
ATOM 703 N N . VAL A 1 92 ? 17.593 -4.064 5.296 1.00 91.50 92 VAL A N 1
ATOM 704 C CA . VAL A 1 92 ? 18.285 -5.332 5.568 1.00 91.50 92 VAL A CA 1
ATOM 705 C C . VAL A 1 92 ? 18.746 -5.393 7.023 1.00 91.50 92 VAL A C 1
ATOM 707 O O . VAL A 1 92 ? 18.458 -6.379 7.694 1.00 91.50 92 VAL A O 1
ATOM 710 N N . GLU A 1 93 ? 19.364 -4.329 7.534 1.00 89.88 93 GLU A N 1
ATOM 711 C CA . GLU A 1 93 ? 19.789 -4.240 8.938 1.00 89.88 93 GLU A CA 1
ATOM 712 C C . GLU A 1 93 ? 18.598 -4.358 9.897 1.00 89.88 93 GLU A C 1
ATOM 714 O O . GLU A 1 93 ? 18.630 -5.164 10.822 1.00 89.88 93 GLU A O 1
ATOM 719 N N . ALA A 1 94 ? 17.490 -3.664 9.627 1.00 86.50 94 ALA A N 1
ATOM 720 C CA . ALA A 1 94 ? 16.279 -3.775 10.439 1.00 86.50 94 ALA A CA 1
ATOM 721 C C . ALA A 1 94 ? 15.679 -5.196 10.434 1.00 86.50 94 ALA A C 1
ATOM 723 O O . ALA A 1 94 ? 15.120 -5.643 11.439 1.00 86.50 94 ALA A O 1
ATOM 724 N N . LEU A 1 95 ? 15.781 -5.921 9.315 1.00 87.06 95 LEU A N 1
ATOM 725 C CA . LEU A 1 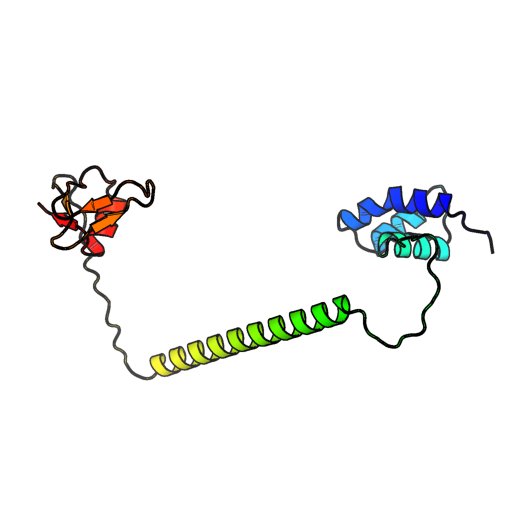95 ? 15.341 -7.315 9.219 1.00 87.06 95 LEU A CA 1
ATOM 726 C C . LEU A 1 95 ? 16.282 -8.270 9.963 1.00 87.06 95 LEU A C 1
ATOM 728 O O . LEU A 1 95 ? 15.806 -9.228 10.576 1.00 87.06 95 LEU A O 1
ATOM 732 N N . GLU A 1 96 ? 17.592 -8.027 9.927 1.00 88.19 96 GLU A N 1
ATOM 733 C CA . GLU A 1 96 ? 18.575 -8.789 10.702 1.00 88.19 96 GLU A CA 1
ATOM 734 C C . GLU A 1 96 ? 18.404 -8.560 12.207 1.00 88.19 96 GLU A C 1
ATOM 736 O O . GLU A 1 96 ? 18.372 -9.527 12.973 1.00 88.19 96 GLU A O 1
ATOM 741 N N . ASP A 1 97 ? 18.173 -7.316 12.624 1.00 85.25 97 ASP A N 1
ATOM 742 C CA . ASP A 1 97 ? 17.839 -6.971 14.003 1.00 85.25 97 ASP A CA 1
ATOM 743 C C . ASP A 1 97 ? 16.545 -7.668 14.429 1.00 85.25 97 ASP A C 1
ATOM 745 O O . ASP A 1 97 ? 16.523 -8.369 15.438 1.00 85.25 97 ASP A O 1
ATOM 749 N N . LEU A 1 98 ? 15.473 -7.585 13.633 1.00 82.50 98 LEU A N 1
ATOM 750 C CA . LEU A 1 98 ? 14.215 -8.278 13.934 1.00 82.50 98 LEU A CA 1
ATOM 751 C C . LEU A 1 98 ? 14.411 -9.792 14.079 1.00 82.50 98 LEU A C 1
ATOM 753 O O . LEU A 1 98 ? 13.828 -10.414 14.970 1.00 82.50 98 LEU A O 1
ATOM 757 N N . LYS A 1 99 ? 15.228 -10.391 13.209 1.00 84.06 99 LYS A N 1
ATOM 758 C CA . LYS A 1 99 ? 15.532 -11.819 13.256 1.00 84.06 99 LYS A CA 1
ATOM 759 C C . LYS A 1 99 ? 16.341 -12.181 14.499 1.00 84.06 99 LYS A C 1
ATOM 761 O O . LYS A 1 99 ? 16.007 -13.163 15.155 1.00 84.06 99 LYS A O 1
ATOM 766 N N . SER A 1 100 ? 17.344 -11.384 14.860 1.00 75.94 100 SER A N 1
ATOM 767 C CA . SER A 1 100 ? 18.117 -11.611 16.084 1.00 75.94 100 SER A CA 1
ATOM 768 C C . SER A 1 100 ? 17.245 -11.465 17.337 1.00 75.94 100 SER A C 1
ATOM 770 O O . SER A 1 100 ? 17.293 -12.329 18.209 1.00 75.94 100 SER A O 1
ATOM 772 N N . PHE A 1 101 ? 16.334 -10.486 17.380 1.00 71.31 101 PHE A N 1
ATOM 773 C CA . PHE A 1 101 ? 15.328 -10.374 18.442 1.00 71.31 101 PHE A CA 1
ATOM 774 C C . PHE A 1 101 ? 14.366 -11.571 18.490 1.00 71.31 101 PHE A C 1
ATOM 776 O O . PHE A 1 101 ? 13.949 -11.986 19.577 1.00 71.31 101 PHE A O 1
ATOM 783 N N . ALA A 1 102 ? 13.986 -12.131 17.338 1.00 65.44 102 ALA A N 1
ATOM 784 C CA . ALA A 1 102 ? 13.147 -13.326 17.270 1.00 65.44 102 ALA A CA 1
ATOM 785 C C . ALA A 1 102 ? 13.887 -14.578 17.779 1.00 65.44 102 ALA A C 1
ATOM 787 O O . ALA A 1 102 ? 13.313 -15.354 18.547 1.00 65.44 102 ALA A O 1
ATOM 788 N N . ASP A 1 103 ? 15.163 -14.739 17.426 1.00 64.94 103 ASP A N 1
ATOM 789 C CA . ASP A 1 103 ? 16.002 -15.856 17.874 1.00 64.94 103 ASP A CA 1
ATOM 790 C C . ASP A 1 103 ? 16.350 -15.751 19.377 1.00 64.94 103 ASP A C 1
ATOM 792 O O . ASP A 1 103 ? 16.315 -16.755 20.099 1.00 64.94 103 ASP A O 1
ATOM 796 N N . GLU A 1 104 ? 16.578 -14.541 19.905 1.00 58.25 104 GLU A N 1
ATOM 797 C CA . GLU A 1 104 ? 16.774 -14.311 21.346 1.00 58.25 104 GLU A CA 1
ATOM 798 C C . GLU A 1 104 ? 15.500 -14.595 22.162 1.00 58.25 104 GLU A C 1
ATOM 800 O O . GLU A 1 104 ? 15.566 -15.228 23.223 1.00 58.25 104 GLU A O 1
ATOM 805 N N . ARG A 1 105 ? 14.316 -14.228 21.648 1.00 54.66 105 ARG A N 1
ATOM 806 C CA . ARG A 1 105 ? 13.024 -14.592 22.262 1.00 54.66 105 ARG A CA 1
ATOM 807 C C . ARG A 1 105 ? 12.708 -16.082 22.178 1.00 54.66 105 ARG A C 1
ATOM 809 O O . ARG A 1 105 ? 11.936 -16.573 22.997 1.00 54.66 105 ARG A O 1
ATOM 816 N N . SER A 1 106 ? 13.313 -16.823 21.252 1.00 51.81 106 SER A N 1
ATOM 817 C CA . SER A 1 106 ? 13.106 -18.271 21.167 1.00 51.81 106 SER A CA 1
ATOM 818 C C . SER A 1 106 ? 13.862 -19.058 22.248 1.00 51.81 106 SER A C 1
ATOM 820 O O . SER A 1 106 ? 13.549 -20.229 22.464 1.00 51.81 106 SER A O 1
ATOM 822 N N . THR A 1 107 ? 14.824 -18.444 22.955 1.00 53.09 107 THR A N 1
ATOM 823 C CA . THR A 1 107 ? 15.650 -19.133 23.971 1.00 53.09 107 THR A CA 1
ATOM 824 C C . THR A 1 107 ? 15.302 -18.739 25.415 1.00 53.09 107 THR A C 1
ATOM 826 O O . THR A 1 107 ? 15.745 -19.386 26.362 1.00 53.09 107 THR A O 1
ATOM 829 N N . SER A 1 108 ? 14.457 -17.726 25.626 1.00 49.38 108 SER A N 1
ATOM 830 C CA . SER A 1 108 ? 13.936 -17.364 26.949 1.00 49.38 108 SER A CA 1
ATOM 831 C C . SER A 1 108 ? 12.433 -17.112 26.881 1.00 49.38 108 SER A C 1
ATOM 833 O O . SER A 1 108 ? 11.984 -16.200 26.204 1.00 49.38 108 SER A O 1
ATOM 835 N N . GLN A 1 109 ? 11.687 -17.911 27.648 1.00 47.28 109 GLN A N 1
ATOM 836 C CA . GLN A 1 109 ? 10.224 -17.955 27.769 1.00 47.28 109 GLN A CA 1
ATOM 837 C C . GLN A 1 109 ? 9.481 -18.717 26.663 1.00 47.28 109 GLN A C 1
ATOM 839 O O . GLN A 1 109 ? 8.824 -18.152 25.794 1.00 47.28 109 GLN A O 1
ATOM 844 N N . SER A 1 110 ? 9.361 -20.029 26.898 1.00 45.31 110 SER A N 1
ATOM 845 C CA . SER A 1 110 ? 8.053 -20.697 26.881 1.00 45.31 110 SER A CA 1
ATOM 846 C C . SER A 1 110 ? 7.054 -19.937 27.765 1.00 45.31 110 SER A C 1
ATOM 848 O O . SER A 1 110 ? 6.729 -20.360 28.865 1.00 45.31 110 SER A O 1
ATOM 850 N N . ASN A 1 111 ? 6.583 -18.795 27.287 1.00 47.38 111 ASN A N 1
ATOM 851 C CA . ASN A 1 111 ? 5.269 -18.267 27.590 1.00 47.38 111 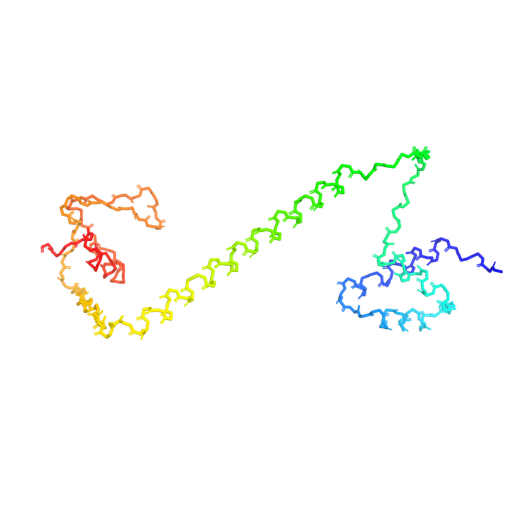ASN A CA 1
ATOM 852 C C . ASN A 1 111 ? 4.620 -18.067 26.227 1.00 47.38 111 ASN A C 1
ATOM 854 O O . ASN A 1 111 ? 4.486 -16.953 25.729 1.00 47.38 111 ASN A O 1
ATOM 858 N N . SER A 1 112 ? 4.220 -19.191 25.630 1.00 43.16 112 SER A N 1
ATOM 859 C CA . SER A 1 112 ? 3.040 -19.229 24.778 1.00 43.16 112 SER A CA 1
ATOM 860 C C . SER A 1 112 ? 1.875 -18.746 25.641 1.00 43.16 112 SER A C 1
ATOM 862 O O . SER A 1 112 ? 1.113 -19.538 26.192 1.00 43.16 112 SER A O 1
ATOM 864 N N . GLY A 1 113 ? 1.785 -17.428 25.820 1.00 45.06 113 GLY A N 1
ATOM 865 C CA . GLY A 1 113 ? 0.525 -16.763 26.059 1.00 45.06 113 GLY A CA 1
ATOM 866 C C . GLY A 1 113 ? -0.278 -17.013 24.802 1.00 45.06 113 GLY A C 1
ATOM 867 O O . GLY A 1 113 ? -0.243 -16.219 23.868 1.00 45.06 113 GLY A O 1
ATOM 868 N N . GLU A 1 114 ? -0.907 -18.182 24.757 1.00 44.38 114 GLU A N 1
ATOM 869 C 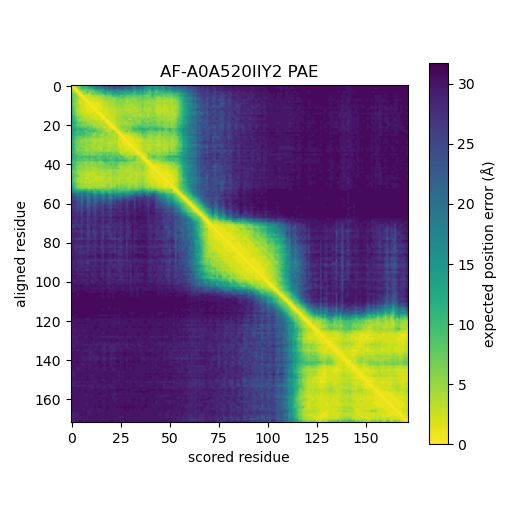CA . GLU A 1 114 ? -2.074 -18.429 23.943 1.00 44.38 114 GLU A CA 1
ATOM 870 C C . GLU A 1 114 ? -2.988 -17.246 24.255 1.00 44.38 114 GLU A C 1
ATOM 872 O O . GLU A 1 114 ? -3.572 -17.159 25.337 1.00 44.38 114 GLU A O 1
ATOM 877 N N . LEU A 1 115 ? -2.990 -16.249 23.369 1.00 45.25 115 LEU A N 1
ATOM 878 C CA . LEU A 1 115 ? -4.023 -15.237 23.335 1.00 45.25 115 LEU A CA 1
ATOM 879 C C . LEU A 1 115 ? -5.269 -16.056 23.019 1.00 45.25 115 LEU A C 1
ATOM 881 O O . LEU A 1 115 ? -5.608 -16.278 21.859 1.00 45.25 115 LEU A O 1
ATOM 885 N N . LYS A 1 116 ? -5.902 -16.585 24.072 1.00 49.78 116 LYS A N 1
ATOM 886 C CA . LYS A 1 116 ? -7.309 -16.937 24.073 1.00 49.78 116 LYS A CA 1
ATOM 887 C C . LYS A 1 116 ? -8.031 -15.630 23.790 1.00 49.78 116 LYS A C 1
ATOM 889 O O . LYS A 1 116 ? -8.511 -14.955 24.692 1.00 49.78 116 LYS A O 1
ATOM 894 N N . VAL A 1 117 ? -8.021 -15.228 22.525 1.00 53.25 117 VAL A N 1
ATOM 895 C CA . VAL A 1 117 ? -9.083 -14.410 21.983 1.00 53.25 117 VAL A CA 1
ATOM 896 C C . VAL A 1 117 ? -10.267 -15.354 22.068 1.00 53.25 117 VAL A C 1
ATOM 898 O O . VAL A 1 117 ? -10.415 -16.248 21.237 1.00 53.25 117 VAL A O 1
ATOM 901 N N . GLU A 1 118 ? -11.013 -15.276 23.168 1.00 54.59 118 GLU A N 1
ATOM 902 C CA . GLU A 1 118 ? -12.363 -15.815 23.201 1.00 54.59 118 GLU A CA 1
ATOM 903 C C . GLU A 1 118 ? -13.090 -15.083 22.081 1.00 54.59 118 GLU A C 1
ATOM 905 O O . GLU A 1 118 ? -13.460 -13.921 22.222 1.00 54.59 118 GLU A O 1
ATOM 910 N N . VAL A 1 119 ? -13.144 -15.722 20.910 1.00 63.22 119 VAL A N 1
ATOM 911 C CA . VAL A 1 119 ? -13.870 -15.207 19.759 1.00 63.22 119 VAL A CA 1
ATOM 912 C C . VAL A 1 119 ? -15.321 -15.199 20.193 1.00 63.22 119 VAL A C 1
ATOM 914 O O . VAL A 1 119 ? -15.949 -16.257 20.267 1.00 63.22 119 VAL A O 1
ATOM 917 N N . GLN A 1 120 ? -15.830 -14.017 20.524 1.00 69.94 120 GLN A N 1
ATOM 918 C CA . GLN A 1 120 ? -17.252 -13.857 20.744 1.00 69.94 120 GLN A CA 1
ATOM 919 C C . GLN A 1 120 ? -17.913 -14.066 19.379 1.00 69.94 120 GLN A C 1
ATOM 921 O O . GLN A 1 120 ? -17.555 -13.443 18.369 1.00 69.94 120 GLN A O 1
ATOM 926 N N . LEU A 1 121 ? -18.765 -15.085 19.318 1.00 80.88 121 LEU A N 1
ATOM 927 C CA . LEU A 1 121 ? -19.597 -15.343 18.156 1.00 80.88 121 LEU A CA 1
ATOM 928 C C . LEU A 1 121 ? -20.765 -14.367 18.231 1.00 80.88 121 LEU A C 1
ATOM 930 O O . LEU A 1 121 ? -21.339 -14.202 19.300 1.00 80.88 121 LEU A O 1
ATOM 934 N N . ILE A 1 122 ? -21.072 -13.723 17.109 1.00 86.44 122 ILE A N 1
ATOM 935 C CA . ILE A 1 122 ? -22.284 -12.915 16.985 1.00 86.44 122 ILE A CA 1
ATOM 936 C C . ILE A 1 122 ? -23.485 -13.856 17.059 1.00 86.44 122 ILE A C 1
ATOM 938 O O . ILE A 1 122 ? -23.489 -14.882 16.371 1.00 86.44 122 ILE A O 1
ATOM 942 N N . ASP A 1 123 ? -24.469 -13.499 17.874 1.00 84.81 123 ASP A N 1
ATOM 943 C CA . ASP A 1 123 ? -25.800 -14.087 17.833 1.00 84.81 123 ASP A CA 1
ATOM 944 C C . ASP A 1 123 ? -26.627 -13.314 16.797 1.00 84.81 123 ASP A C 1
ATOM 946 O O . ASP A 1 123 ? -26.682 -12.089 16.825 1.00 84.81 123 ASP A O 1
ATOM 950 N N . GLU A 1 124 ? -27.205 -14.008 15.817 1.00 83.00 124 GLU A N 1
ATOM 951 C CA . GLU A 1 124 ? -27.978 -13.355 14.749 1.00 83.00 124 GLU A CA 1
ATOM 952 C C . GLU A 1 124 ? -29.354 -12.870 15.234 1.00 83.00 124 GLU A C 1
ATOM 954 O O . GLU A 1 124 ? -29.997 -12.090 14.530 1.00 83.00 124 GLU A O 1
ATOM 959 N N . ASP A 1 125 ? -29.797 -13.331 16.409 1.00 84.75 125 ASP A N 1
ATOM 960 C CA . ASP A 1 125 ? -31.081 -12.970 17.010 1.00 84.75 125 ASP A CA 1
ATOM 961 C C . ASP A 1 125 ? -30.978 -11.795 18.007 1.00 84.75 125 ASP A C 1
ATOM 963 O O . ASP A 1 125 ? -32.010 -11.339 18.504 1.00 84.75 125 ASP A O 1
ATOM 967 N N . GLU A 1 126 ? -29.766 -11.304 18.293 1.00 88.81 126 GLU A N 1
ATOM 968 C CA . GLU A 1 126 ? -29.511 -10.199 19.228 1.00 88.81 126 GLU A CA 1
ATOM 969 C C . GLU A 1 126 ? -29.240 -8.872 18.501 1.00 88.81 126 GLU A C 1
ATOM 971 O O . GLU A 1 126 ? -28.679 -8.831 17.400 1.00 88.81 126 GLU A O 1
ATOM 976 N N . ASP A 1 127 ? -29.616 -7.772 19.153 1.00 92.81 127 ASP A N 1
ATOM 977 C CA . ASP A 1 127 ? -29.351 -6.420 18.667 1.00 92.81 127 ASP A CA 1
ATOM 978 C C . ASP A 1 127 ? -27.974 -5.937 19.157 1.00 92.81 127 ASP A C 1
ATOM 980 O O . ASP A 1 127 ? -27.547 -6.196 20.285 1.00 92.81 127 ASP A O 1
ATOM 984 N N . TYR A 1 128 ? -27.268 -5.194 18.304 1.00 94.19 128 TYR A N 1
ATOM 985 C CA . TYR A 1 128 ? -25.940 -4.663 18.598 1.00 94.19 128 TYR A CA 1
ATOM 986 C C . TYR A 1 128 ? -25.905 -3.146 18.466 1.00 94.19 128 TYR A C 1
ATOM 988 O O . TYR A 1 128 ? -26.310 -2.583 17.447 1.00 94.19 128 TYR A O 1
ATOM 996 N N . GLU A 1 129 ? -25.308 -2.491 19.458 1.00 96.00 129 GLU A N 1
ATOM 997 C CA . GLU A 1 129 ? -25.114 -1.042 19.482 1.00 96.00 129 GLU A CA 1
ATOM 998 C C . GLU A 1 129 ? -23.646 -0.655 19.690 1.00 96.00 129 GLU A C 1
ATOM 1000 O O . GLU A 1 129 ? -22.813 -1.442 20.147 1.00 96.00 129 GLU A O 1
ATOM 1005 N N . VAL A 1 130 ? -23.290 0.581 19.340 1.00 96.69 130 VAL A N 1
ATOM 1006 C CA . VAL A 1 130 ? -21.939 1.103 19.586 1.00 96.69 130 VAL A CA 1
ATOM 1007 C C . VAL A 1 130 ? -21.686 1.251 21.084 1.00 96.69 130 VAL A C 1
ATOM 1009 O O . VAL A 1 130 ? -22.435 1.922 21.793 1.00 96.69 130 VAL A O 1
ATOM 1012 N N . ALA A 1 131 ? -20.569 0.690 21.546 1.00 95.12 131 ALA A N 1
ATOM 1013 C CA . ALA A 1 131 ? -20.210 0.673 22.955 1.00 95.12 131 ALA A CA 1
ATOM 1014 C C . ALA A 1 131 ? -20.025 2.094 23.538 1.00 95.12 131 ALA A C 1
ATOM 1016 O O . ALA A 1 131 ? -19.598 3.011 22.822 1.00 95.12 131 ALA A O 1
ATOM 1017 N N . PRO A 1 132 ? -20.232 2.281 24.855 1.00 94.06 132 PRO A N 1
ATOM 1018 C CA . PRO A 1 132 ? -20.062 3.577 25.503 1.00 94.06 132 PRO A CA 1
ATOM 1019 C C . PRO A 1 132 ? -18.690 4.221 25.264 1.00 94.06 132 PRO A C 1
ATOM 1021 O O . PRO A 1 132 ? -17.641 3.587 25.423 1.00 94.06 132 PRO A O 1
ATOM 1024 N N . GLY A 1 133 ? -18.683 5.503 24.890 1.00 94.25 133 GLY A N 1
ATOM 1025 C CA . GLY A 1 133 ? -17.477 6.269 24.585 1.00 94.25 133 GLY A CA 1
ATOM 1026 C C . GLY A 1 133 ? -16.742 5.839 23.311 1.00 94.25 133 GLY A C 1
ATOM 1027 O O . GLY A 1 133 ? -15.580 6.223 23.129 1.00 94.25 133 GLY A O 1
ATOM 1028 N N . LYS A 1 134 ? -17.366 5.030 22.445 1.00 95.19 134 LYS A N 1
ATOM 1029 C CA . LYS A 1 134 ? -16.809 4.619 21.151 1.00 95.19 134 LYS A CA 1
ATOM 1030 C C . LYS A 1 134 ? -17.521 5.315 19.994 1.00 95.19 134 LYS A C 1
ATOM 1032 O O . LYS A 1 134 ? -18.678 5.712 20.079 1.00 95.19 134 LYS A O 1
ATOM 1037 N N . SER A 1 135 ? -16.793 5.454 18.895 1.00 94.62 135 SER A N 1
ATOM 1038 C CA . SER A 1 135 ? -17.345 5.784 17.588 1.00 94.62 135 SER A CA 1
ATOM 1039 C C . SER A 1 135 ? -16.479 5.157 16.505 1.00 94.62 135 SER A C 1
ATOM 1041 O O . SER A 1 135 ? -15.290 4.886 16.711 1.00 94.62 135 SER A O 1
ATOM 1043 N N . PHE A 1 136 ? -17.072 4.899 15.348 1.00 94.19 136 PHE A N 1
ATOM 1044 C CA . PHE A 1 136 ? -16.338 4.445 14.175 1.00 94.19 136 PHE A CA 1
ATOM 1045 C C . PHE A 1 136 ? -17.034 4.890 12.891 1.00 94.19 136 PHE A C 1
ATOM 1047 O O . PHE A 1 136 ? -18.231 5.164 12.860 1.00 94.19 136 PHE A O 1
ATOM 1054 N N . ARG A 1 137 ? -16.270 4.960 11.801 1.00 94.44 137 ARG A N 1
ATOM 1055 C CA . ARG A 1 137 ? -16.791 5.312 10.475 1.00 94.44 137 ARG A CA 1
ATOM 1056 C C . ARG A 1 137 ? -16.999 4.081 9.625 1.00 94.44 137 ARG A C 1
ATOM 1058 O O . ARG A 1 137 ? -16.259 3.105 9.756 1.00 94.44 137 ARG A O 1
ATOM 1065 N N . ASP A 1 138 ? -17.981 4.135 8.734 1.00 88.94 138 ASP A N 1
ATOM 1066 C CA . ASP A 1 138 ? -18.169 3.058 7.778 1.00 88.94 138 ASP A CA 1
ATOM 1067 C C . ASP A 1 138 ? -16.999 3.039 6.773 1.00 88.94 138 ASP A C 1
ATOM 1069 O O . ASP A 1 138 ? -16.784 4.025 6.068 1.00 88.94 138 ASP A O 1
ATOM 1073 N N . PRO A 1 139 ? -16.230 1.939 6.662 1.00 82.31 139 PRO A N 1
ATOM 1074 C CA . PRO A 1 139 ? -15.157 1.838 5.674 1.00 82.31 139 PRO A CA 1
ATOM 1075 C C . PRO A 1 139 ? -15.657 1.889 4.223 1.00 82.31 139 PRO A C 1
ATOM 1077 O O . PRO A 1 139 ? -14.865 2.160 3.323 1.00 82.31 139 PRO A O 1
ATOM 1080 N N . LEU A 1 140 ? -16.945 1.612 3.981 1.00 86.25 140 LEU A N 1
ATOM 1081 C CA . LEU A 1 140 ? -17.556 1.701 2.651 1.00 86.25 140 LEU A CA 1
ATOM 1082 C C . LEU A 1 140 ? -18.167 3.080 2.375 1.00 86.25 140 LEU A C 1
ATOM 1084 O O . LEU A 1 140 ? -18.352 3.443 1.215 1.00 86.25 140 LEU A O 1
ATOM 1088 N N . ASP A 1 141 ? -18.459 3.844 3.426 1.00 86.25 141 ASP A N 1
ATOM 1089 C CA . ASP A 1 141 ? -19.032 5.183 3.343 1.00 86.25 141 ASP A CA 1
ATOM 1090 C C . ASP A 1 141 ? -18.440 6.081 4.436 1.00 86.25 141 ASP A C 1
ATOM 1092 O O . ASP A 1 141 ? -18.949 6.182 5.552 1.00 86.25 141 ASP A O 1
ATOM 1096 N N . PHE A 1 142 ? -17.364 6.788 4.085 1.00 85.56 142 PHE A N 1
ATOM 1097 C CA . PHE A 1 142 ? -16.644 7.694 4.986 1.00 85.56 142 PHE A CA 1
ATOM 1098 C C . PHE A 1 142 ? -17.474 8.887 5.486 1.00 85.56 142 PHE A C 1
ATOM 1100 O O . PHE A 1 142 ? -16.985 9.653 6.322 1.00 85.56 142 PHE A O 1
ATOM 1107 N N . THR A 1 143 ? -18.694 9.075 4.970 1.00 91.06 143 THR A N 1
ATOM 1108 C CA . THR A 1 143 ? -19.631 10.094 5.454 1.00 91.06 143 THR A CA 1
ATOM 1109 C C . THR A 1 143 ? -20.518 9.587 6.589 1.00 91.06 143 THR A C 1
ATOM 1111 O O . THR A 1 143 ? -21.047 10.402 7.345 1.00 91.06 143 THR A O 1
ATOM 1114 N N . LYS A 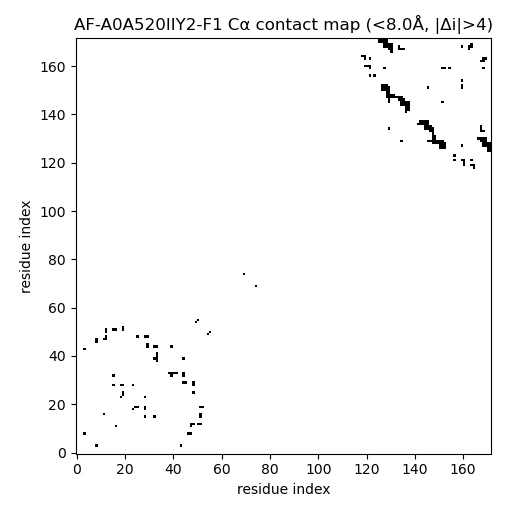1 144 ? -20.644 8.264 6.750 1.00 90.75 144 LYS A N 1
ATOM 1115 C CA . LYS A 1 144 ? -21.432 7.642 7.810 1.00 90.75 144 LYS A CA 1
ATOM 1116 C C . LYS A 1 144 ? -20.547 7.339 9.015 1.00 90.75 144 LYS A C 1
ATOM 1118 O O . LYS A 1 144 ? -19.604 6.551 8.944 1.00 90.75 144 LYS A O 1
ATOM 1123 N N . GLU A 1 145 ? -20.870 7.976 10.130 1.00 94.81 145 GLU A N 1
ATOM 1124 C CA . GLU A 1 145 ? -20.236 7.765 11.427 1.00 94.81 145 GLU A CA 1
ATOM 1125 C C . GLU A 1 145 ? -21.275 7.180 12.382 1.00 94.81 145 GLU A C 1
ATOM 1127 O O . GLU A 1 145 ? -22.400 7.672 12.428 1.00 94.81 145 GLU A O 1
ATOM 1132 N N . TYR A 1 146 ? -20.898 6.113 13.081 1.00 95.50 146 TYR A N 1
ATOM 1133 C CA . TYR A 1 146 ? -21.679 5.507 14.151 1.00 95.50 146 TYR A CA 1
ATOM 1134 C C . TYR A 1 146 ? -21.070 5.941 15.480 1.00 95.50 146 TYR A C 1
ATOM 1136 O O . TYR A 1 146 ? -19.850 5.886 15.671 1.00 95.50 146 TYR A O 1
ATOM 1144 N N . THR A 1 147 ? -21.924 6.395 16.377 1.00 96.56 147 THR A N 1
ATOM 1145 C CA . THR A 1 147 ? -21.605 6.933 17.696 1.00 96.56 14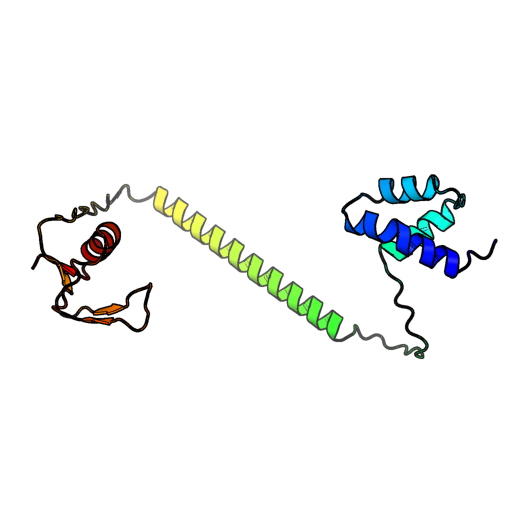7 THR A CA 1
ATOM 1146 C C . THR A 1 147 ? -22.273 6.097 18.781 1.00 96.56 147 THR A C 1
ATOM 1148 O O . THR A 1 147 ? -23.133 5.281 18.479 1.00 96.56 147 THR A O 1
ATOM 1151 N N . GLU A 1 148 ? -21.835 6.253 20.030 1.00 95.94 148 GLU A N 1
ATOM 1152 C CA . GLU A 1 148 ? -22.369 5.545 21.204 1.00 95.94 148 GLU A CA 1
ATOM 1153 C C . GLU A 1 148 ? -23.903 5.403 21.191 1.00 95.94 148 GLU A C 1
ATOM 1155 O O . GLU A 1 148 ? -24.618 6.400 21.073 1.00 95.94 148 GLU A O 1
ATOM 1160 N N . GLY A 1 149 ? -24.383 4.163 21.341 1.00 93.88 149 GLY A N 1
ATOM 1161 C CA . GLY A 1 149 ? -25.808 3.817 21.342 1.00 93.88 149 GLY A CA 1
ATOM 1162 C C . GLY A 1 149 ? -26.470 3.741 19.960 1.00 93.88 149 GLY A C 1
ATOM 1163 O O . GLY A 1 149 ? -27.672 3.501 19.877 1.00 93.88 149 GLY A O 1
ATOM 1164 N N . ASP A 1 150 ? -25.733 3.957 18.863 1.00 95.88 150 ASP A N 1
ATOM 1165 C CA . ASP A 1 150 ? -26.284 3.748 17.522 1.00 95.88 150 ASP A CA 1
ATOM 1166 C C . ASP A 1 150 ? -26.433 2.248 17.227 1.00 95.88 150 ASP A C 1
ATOM 1168 O O . ASP A 1 150 ? -25.481 1.480 17.389 1.00 95.88 150 ASP A O 1
ATOM 1172 N N . ASP A 1 151 ? -27.605 1.860 16.717 1.00 94.75 151 ASP A N 1
ATOM 1173 C CA . ASP A 1 151 ? -27.880 0.508 16.224 1.00 94.75 151 ASP A CA 1
ATOM 1174 C C . ASP A 1 151 ? -27.026 0.199 14.986 1.00 94.75 151 ASP A C 1
ATOM 1176 O O . ASP A 1 151 ? -26.964 0.959 14.007 1.00 94.75 151 ASP A O 1
ATOM 1180 N N . VAL A 1 152 ? -26.346 -0.941 15.049 1.00 94.06 152 VAL A N 1
ATOM 1181 C CA . VAL A 1 152 ? -25.461 -1.450 14.006 1.00 94.06 152 VAL A CA 1
ATOM 1182 C C . VAL A 1 152 ? -25.835 -2.859 13.558 1.00 94.06 152 VAL A C 1
ATOM 1184 O O . VAL A 1 152 ? -25.119 -3.422 12.733 1.00 94.06 152 VAL A O 1
ATOM 1187 N N . THR A 1 153 ? -26.961 -3.409 14.012 1.00 92.75 153 THR A N 1
ATOM 1188 C CA . THR A 1 153 ? -27.428 -4.779 13.722 1.00 92.75 153 THR A CA 1
ATOM 1189 C C . THR A 1 153 ? -27.613 -5.034 12.221 1.00 92.75 153 THR A C 1
ATOM 1191 O O . THR A 1 153 ? -27.447 -6.148 11.731 1.00 92.75 153 THR A O 1
ATOM 1194 N N . HIS A 1 154 ? -27.856 -3.983 11.426 1.00 90.19 154 HIS A N 1
ATOM 1195 C CA . HIS A 1 154 ? -27.899 -4.068 9.957 1.00 90.19 154 HIS A CA 1
ATOM 1196 C C . HIS A 1 154 ? -26.533 -4.322 9.301 1.00 90.19 154 HIS A C 1
ATOM 1198 O O . HIS A 1 154 ? -26.464 -4.539 8.085 1.00 90.19 154 HIS A O 1
ATOM 1204 N N . LEU A 1 155 ? -25.428 -4.225 10.044 1.00 88.06 155 LEU A N 1
ATOM 1205 C CA . LEU A 1 155 ? -24.104 -4.563 9.540 1.00 88.06 155 LEU A CA 1
ATOM 1206 C C . LEU A 1 155 ? -23.992 -6.086 9.401 1.00 88.06 155 LEU A C 1
ATOM 1208 O O . LEU A 1 155 ? -24.406 -6.843 10.265 1.00 88.06 155 LEU A O 1
ATOM 1212 N N . GLY A 1 156 ? -23.403 -6.560 8.302 1.00 88.62 156 GLY A N 1
ATOM 1213 C CA . GLY A 1 156 ? -23.245 -8.001 8.091 1.00 88.62 156 GLY A CA 1
ATOM 1214 C C . GLY A 1 156 ? -22.436 -8.675 9.209 1.00 88.62 156 GLY A C 1
ATOM 1215 O O . GLY A 1 156 ? -21.477 -8.091 9.717 1.00 88.62 156 GLY A O 1
ATOM 1216 N N . VAL A 1 157 ? -22.772 -9.931 9.517 1.00 89.75 157 VAL A N 1
ATOM 1217 C CA . VAL A 1 157 ? -22.229 -10.742 10.630 1.00 89.75 157 VAL A CA 1
ATOM 1218 C C . VAL A 1 157 ? -20.703 -10.675 10.755 1.00 89.75 157 VAL A C 1
ATOM 1220 O O . VAL A 1 157 ? -20.170 -10.480 11.841 1.00 89.75 157 VAL A O 1
ATOM 1223 N N . ILE A 1 158 ? -19.973 -10.751 9.636 1.00 88.88 158 ILE A N 1
ATOM 1224 C CA . ILE A 1 158 ? -18.499 -10.675 9.623 1.00 88.88 158 ILE A CA 1
ATOM 1225 C C . ILE A 1 158 ? -17.998 -9.341 10.202 1.00 88.88 158 ILE A C 1
ATOM 1227 O O . ILE A 1 158 ? -17.008 -9.296 10.934 1.00 88.88 158 ILE A O 1
ATOM 1231 N N . LYS A 1 159 ? -18.676 -8.238 9.866 1.00 89.75 159 LYS A N 1
ATOM 1232 C CA . LYS A 1 159 ? -18.317 -6.895 10.328 1.00 89.75 159 LYS A CA 1
ATOM 1233 C C . LYS A 1 159 ? -18.675 -6.730 11.798 1.00 89.75 159 LYS A C 1
ATOM 1235 O O . LYS A 1 159 ? -17.820 -6.281 12.554 1.00 89.75 159 LYS A O 1
ATOM 1240 N N . LEU A 1 160 ? -19.876 -7.149 12.201 1.00 91.69 160 LEU A N 1
ATOM 1241 C CA . LEU A 1 160 ? -20.280 -7.161 13.607 1.00 91.69 160 LEU A CA 1
ATOM 1242 C C . LEU A 1 160 ? -19.287 -7.956 14.456 1.00 91.69 160 LEU A C 1
ATOM 1244 O O . LEU A 1 160 ? -18.776 -7.441 15.442 1.00 91.69 160 LEU A O 1
ATOM 1248 N N . GLN A 1 161 ? -18.883 -9.143 14.009 1.00 91.62 161 GLN A N 1
ATOM 1249 C CA . GLN A 1 161 ? -17.927 -9.969 14.738 1.00 91.62 161 GLN A CA 1
ATOM 1250 C C . GLN A 1 161 ? -16.562 -9.287 14.897 1.00 91.62 161 GLN A C 1
ATOM 1252 O O . GLN A 1 161 ? -15.949 -9.344 15.963 1.00 91.62 161 GLN A O 1
ATOM 1257 N N . SER A 1 162 ? -16.072 -8.603 13.861 1.00 90.12 162 SER A N 1
ATOM 1258 C CA . SER A 1 162 ? -14.841 -7.812 13.963 1.00 90.12 162 SER A CA 1
ATOM 1259 C C . SER A 1 162 ? -14.980 -6.628 14.926 1.00 90.12 162 SER A C 1
ATOM 1261 O O . SER A 1 162 ? -14.027 -6.291 15.631 1.00 90.12 162 SER A O 1
ATOM 1263 N N . LEU A 1 163 ? -16.138 -5.968 14.942 1.00 92.25 163 LEU A N 1
ATOM 1264 C CA . LEU A 1 163 ? -16.417 -4.832 15.820 1.00 92.25 163 LEU A CA 1
ATOM 1265 C C . LEU A 1 163 ? -16.577 -5.278 17.283 1.00 92.25 163 LEU A C 1
ATOM 1267 O O . LEU A 1 163 ? -16.054 -4.616 18.178 1.00 92.25 163 LEU A O 1
ATOM 1271 N N . LEU A 1 164 ? -17.213 -6.426 17.524 1.00 92.06 164 LEU A N 1
ATOM 1272 C CA . LEU A 1 164 ? -17.404 -6.995 18.858 1.00 92.06 164 LEU A CA 1
ATOM 1273 C C . LEU A 1 164 ? -16.063 -7.448 19.442 1.00 92.06 164 LEU A C 1
ATOM 1275 O O . LEU A 1 164 ? -15.683 -7.035 20.534 1.00 92.06 164 LEU A O 1
ATOM 1279 N N . ASN A 1 165 ? -15.264 -8.179 18.657 1.00 90.31 165 ASN A N 1
ATOM 1280 C CA . ASN A 1 165 ? -13.924 -8.606 19.072 1.00 90.31 165 ASN A CA 1
ATOM 1281 C C . ASN A 1 165 ? -12.948 -7.433 19.284 1.00 90.31 165 ASN A C 1
ATOM 1283 O O . ASN A 1 165 ? -11.953 -7.585 19.990 1.00 90.31 165 ASN A O 1
ATOM 1287 N N . SER A 1 166 ? -13.206 -6.265 18.684 1.00 90.12 166 SER A N 1
ATOM 1288 C CA . SER A 1 166 ? -12.425 -5.044 18.942 1.00 90.12 166 SER A CA 1
ATOM 1289 C C . SER A 1 166 ? -12.983 -4.181 20.083 1.00 90.12 166 SER A C 1
ATOM 1291 O O . SER A 1 166 ? -12.361 -3.177 20.437 1.00 90.12 166 SER A O 1
ATOM 1293 N N . GLY A 1 167 ? -14.115 -4.566 20.687 1.00 91.62 167 GLY A N 1
ATOM 1294 C CA . GLY A 1 167 ? -14.768 -3.826 21.770 1.00 91.62 167 GLY A CA 1
ATOM 1295 C C . GLY A 1 167 ? -15.328 -2.470 21.331 1.00 91.62 167 GLY A C 1
ATOM 1296 O O . GLY A 1 167 ? -15.331 -1.521 22.119 1.00 91.62 167 GLY A O 1
ATOM 1297 N N . LEU A 1 168 ? -15.719 -2.347 20.058 1.00 93.94 168 LEU A N 1
ATOM 1298 C CA . LEU A 1 168 ? -16.348 -1.142 19.503 1.00 93.94 168 LEU A CA 1
ATOM 1299 C C . LEU A 1 168 ? -17.873 -1.165 19.614 1.00 93.94 168 LEU A C 1
ATOM 1301 O O . LEU A 1 168 ? -18.490 -0.104 19.595 1.00 93.94 168 LEU A O 1
ATOM 1305 N N . ILE A 1 169 ? -18.461 -2.352 19.727 1.00 94.94 169 ILE A N 1
ATOM 1306 C CA . ILE A 1 169 ? -19.904 -2.571 19.852 1.00 94.94 169 ILE A CA 1
ATOM 1307 C C . ILE A 1 169 ? -20.174 -3.518 21.024 1.00 94.94 169 ILE A C 1
ATOM 1309 O O . ILE A 1 169 ? -19.261 -4.225 21.463 1.00 94.94 169 ILE A O 1
ATOM 1313 N N . VAL A 1 170 ? -21.405 -3.517 21.520 1.00 94.06 170 VAL A N 1
ATOM 1314 C CA . VAL A 1 170 ? -21.912 -4.394 22.583 1.00 94.06 170 VAL A CA 1
ATOM 1315 C C . VAL A 1 170 ? -23.292 -4.929 22.203 1.00 94.06 170 VAL A C 1
ATOM 1317 O O . VAL A 1 170 ? -23.972 -4.338 21.367 1.00 94.06 170 VAL A O 1
ATOM 1320 N N . GLU A 1 171 ? -23.669 -6.055 22.802 1.00 91.62 171 GLU A N 1
ATOM 1321 C CA . GLU A 1 171 ? -25.044 -6.576 22.778 1.00 91.62 171 GLU A CA 1
ATOM 1322 C C . GLU A 1 171 ? -25.944 -5.627 23.588 1.00 91.62 171 GLU A C 1
ATOM 1324 O O . GLU A 1 171 ? -25.546 -5.206 24.684 1.00 91.62 171 GLU A O 1
ATOM 1329 N N . SER A 1 172 ? -27.098 -5.255 23.024 1.00 86.12 172 SER A N 1
ATOM 1330 C CA . SER A 1 172 ? -28.065 -4.314 23.614 1.00 86.12 172 SER A CA 1
ATOM 1331 C C . SER A 1 172 ? -29.208 -4.996 24.360 1.00 86.12 172 SER A C 1
ATOM 1333 O O . SER A 1 172 ? -29.579 -6.134 24.024 1.00 86.12 172 SER A O 1
#

pLDDT: mean 77.07, std 15.98, range [38.75, 96.69]

Nearest PDB structures (foldseek):
  7aju-assembly1_DN  TM=3.658E-01  e=2.468E+00  Saccharomyces cerevisiae S288C
  6kkm-assembly1_H-2  TM=3.285E-01  e=4.647E+00  Nostoc sp. PCC 7120 = FACHB-418
  2d7l-assembly1_A  TM=3.315E-01  e=5.619E+00  Homo sapiens
  6kkm-assembly1_G-2  TM=3.374E-01  e=9.323E+00  Nostoc sp. PCC 7120 = FACHB-418

Radius of gyration: 33.77 Å; Cα contacts (8 Å, |Δi|>4): 124; chains: 1; bounding box: 66×43×77 Å

Secondary structure (DSSP, 8-state):
-----HHHHHHHHHHHHHHHHTT--HHHHHHHHHTSTT---HHHHHHHHHHHHS-----------------HHHHHHHHHHHHHHHHHHHHHHHHHHHHHHHHHHTTS-----------PPPPTTS-EEEPTT-EEEETTEEEEEEETT-B-TTS-HHHHHHHHHTTSEEE-

Solvent-accessible surface area (backbone atoms only — not comparable to full-atom values): 10457 Å² total; per-residue (Å²): 132,82,81,78,49,68,67,57,45,53,54,47,27,66,69,51,33,59,50,52,75,73,68,48,50,73,71,56,56,48,52,54,45,61,66,37,93,82,60,56,50,74,70,52,41,52,51,34,48,47,42,46,80,46,67,75,78,83,71,84,82,79,82,87,74,94,63,102,60,79,52,69,69,56,50,51,48,50,54,52,50,50,52,50,52,52,52,52,49,53,51,51,51,53,50,52,51,51,49,51,54,52,56,56,48,71,77,56,68,97,65,82,71,71,77,77,69,76,74,62,73,74,59,92,91,57,50,33,23,26,23,87,95,30,68,52,63,40,92,91,39,84,85,47,70,46,42,53,70,36,80,49,59,90,47,57,66,74,57,46,32,54,34,43,74,68,64,43,32,39,83,106

Mean predicted aligned error: 21.6 Å

Foldseek 3Di:
DPPPDPVNLVVLLVVLLVVVVVVDDLVVSLVVVCPDPVRDDPVSSVVSSCCSVPVPPPDDDDDDDPDPDDPPVNVVVVVVVVVVVVVVVVVVVVVVVVVVVVVVVVVDDPPPPVPPLVQDQDDLPFWKAFDPPAKDADPVDNVDIGDGGDTDSPPDRVVVSVCVSVNGMDTD